Protein AF-A0A6N8B712-F1 (afdb_monomer_lite)

Radius of gyration: 14.17 Å; chains: 1; bounding box: 42×28×37 Å

Sequence (139 aa):
MNIIEPQSGSIGLIKAPHAAKATGVTLFHPDFEQVYNKLDNAHQISAAMTGKFDYHWEYIQEEDAYLLEVNYFKGDVNVGVKFAKERAGQILQNLLEKEQRVVTIILKFKEESNKLFEDAVVLMGMEIEILPEAGWPTV

Secondary structure (DSSP, 8-state):
-EEE--SEEEEEEE--TTS--EEEEEEE-TTHHHHHTTS-TTTSS-S--TTSEEEEEEEEGGGTEEEEEEEETTTTEEEEEEEEIIIIIHHHHHHHTTT--EEEEEEES-TT-SSTTTTEEEEEEEE----GGG-PPP-

pLDDT: mean 78.79, std 10.38, range [52.19, 93.38]

Foldseek 3Di:
DAEDEFPAKDWDFDDFVPDDTAIEMETEDLCCLVLLVFDPPVQNQDPPCPPQKDWDWDQDQVQLWIWIWIDGPPTDHTYIYIGRCVGNVVVVVVCVVVVRQWYKYWYANDPPDPDRRHNTRIDGRDGDDDDVVSVDDHD

Structure (mmCIF, N/CA/C/O backbone):
data_AF-A0A6N8B712-F1
#
_entry.id   AF-A0A6N8B712-F1
#
loop_
_atom_site.group_PDB
_atom_site.id
_atom_site.type_symbol
_atom_site.label_atom_id
_atom_site.label_alt_id
_atom_site.label_comp_id
_atom_site.label_asym_id
_atom_site.label_entity_id
_atom_site.label_seq_id
_atom_site.pdbx_PDB_ins_code
_atom_site.Cartn_x
_atom_site.Cartn_y
_atom_site.Cartn_z
_atom_site.occupancy
_atom_site.B_iso_or_equiv
_atom_site.auth_seq_id
_atom_site.auth_comp_id
_atom_site.auth_asym_id
_atom_site.auth_atom_id
_atom_site.pdbx_PDB_model_num
ATOM 1 N N . MET A 1 1 ? -12.148 0.193 -12.462 1.00 73.88 1 MET A N 1
ATOM 2 C CA . MET A 1 1 ? -11.237 0.064 -11.314 1.00 73.88 1 MET A CA 1
ATOM 3 C C . MET A 1 1 ? -11.189 -1.390 -10.886 1.00 73.88 1 MET A C 1
ATOM 5 O O . MET A 1 1 ? -12.251 -1.993 -10.802 1.00 73.88 1 MET A O 1
ATOM 9 N N . ASN A 1 2 ? -9.998 -1.960 -10.680 1.00 86.38 2 ASN A N 1
ATOM 10 C CA . ASN A 1 2 ? -9.862 -3.297 -10.091 1.00 86.38 2 ASN A CA 1
ATOM 11 C C . ASN A 1 2 ? -9.639 -3.143 -8.582 1.00 86.38 2 ASN A C 1
ATOM 13 O O . ASN A 1 2 ? -8.678 -2.476 -8.203 1.00 86.38 2 ASN A O 1
ATOM 17 N N . ILE A 1 3 ? -10.515 -3.703 -7.745 1.00 90.94 3 ILE A N 1
ATOM 18 C CA . ILE A 1 3 ? -10.383 -3.644 -6.282 1.00 90.94 3 ILE A CA 1
ATOM 19 C C . ILE A 1 3 ? -9.775 -4.959 -5.806 1.00 90.94 3 ILE A C 1
ATOM 21 O O . ILE A 1 3 ? -10.323 -6.028 -6.062 1.00 90.94 3 ILE A O 1
ATOM 25 N N . ILE A 1 4 ? -8.647 -4.870 -5.111 1.00 91.38 4 ILE A N 1
ATOM 26 C CA . ILE A 1 4 ? -7.888 -6.006 -4.601 1.00 91.38 4 ILE A CA 1
ATOM 27 C C . ILE A 1 4 ? -7.933 -5.967 -3.075 1.00 91.38 4 ILE A C 1
ATOM 29 O O . ILE A 1 4 ? -7.538 -4.978 -2.457 1.00 91.38 4 ILE A O 1
ATOM 33 N N . GLU A 1 5 ? -8.394 -7.054 -2.464 1.00 90.94 5 GLU A N 1
ATOM 34 C CA . GLU A 1 5 ? -8.331 -7.253 -1.016 1.00 90.94 5 GLU A CA 1
ATOM 35 C C . GLU A 1 5 ? -7.083 -8.085 -0.687 1.00 90.9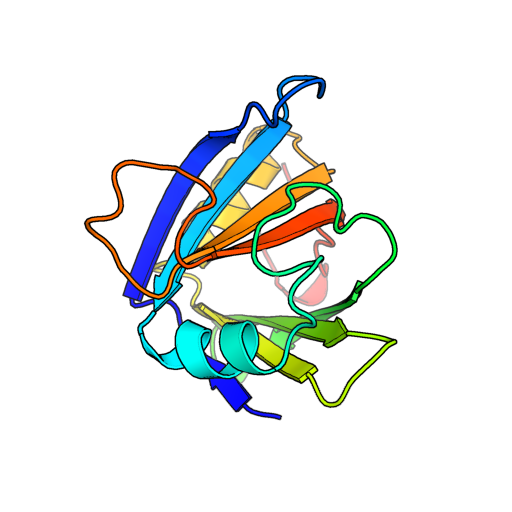4 5 GLU A C 1
ATOM 37 O O . GLU A 1 5 ? -7.012 -9.242 -1.101 1.00 90.94 5 GLU A O 1
ATOM 42 N N . PRO A 1 6 ? -6.074 -7.536 0.015 1.00 87.56 6 PRO A N 1
ATOM 43 C CA . PRO A 1 6 ? -4.857 -8.275 0.330 1.00 87.56 6 PRO A CA 1
ATOM 44 C C . PRO A 1 6 ? -5.139 -9.572 1.097 1.00 87.56 6 PRO A C 1
ATOM 46 O O . PRO A 1 6 ? -5.900 -9.586 2.065 1.00 87.56 6 PRO A O 1
ATOM 49 N N . GLN A 1 7 ? -4.464 -10.657 0.713 1.00 87.69 7 GLN A N 1
ATOM 50 C CA . GLN A 1 7 ? -4.544 -11.945 1.412 1.00 87.69 7 GLN A CA 1
ATOM 51 C C . GLN A 1 7 ? -3.775 -11.924 2.735 1.00 87.69 7 GLN A C 1
ATOM 53 O O . GLN A 1 7 ? -4.172 -12.576 3.700 1.00 87.69 7 GLN A O 1
ATOM 58 N N . SER A 1 8 ? -2.676 -11.173 2.785 1.00 83.62 8 SER A N 1
ATOM 59 C CA . SER A 1 8 ? -1.860 -11.003 3.983 1.00 83.62 8 SER A CA 1
ATOM 60 C C . SER A 1 8 ? -1.155 -9.648 3.983 1.00 83.62 8 SER A C 1
ATOM 62 O O . SER A 1 8 ? -1.079 -8.955 2.960 1.00 83.62 8 SER A O 1
ATOM 64 N N . GLY A 1 9 ? -0.639 -9.255 5.150 1.00 82.81 9 GLY A N 1
ATOM 65 C CA . GLY A 1 9 ? 0.188 -8.066 5.265 1.00 82.81 9 GLY A CA 1
ATOM 66 C C . GLY A 1 9 ? 1.020 -8.005 6.541 1.00 82.81 9 GLY A C 1
ATOM 67 O O . GLY A 1 9 ? 0.747 -8.694 7.521 1.00 82.81 9 GLY A O 1
ATOM 68 N N . SER A 1 10 ? 2.062 -7.177 6.520 1.00 84.62 10 SER A N 1
ATOM 69 C CA . SER A 1 10 ? 2.950 -6.959 7.665 1.00 84.62 10 SER A CA 1
ATOM 70 C C . SER A 1 10 ? 3.459 -5.520 7.730 1.00 84.62 10 SER A C 1
ATOM 72 O O . SER A 1 10 ? 3.548 -4.832 6.712 1.00 84.62 10 SER A O 1
ATOM 74 N N . ILE A 1 11 ? 3.806 -5.0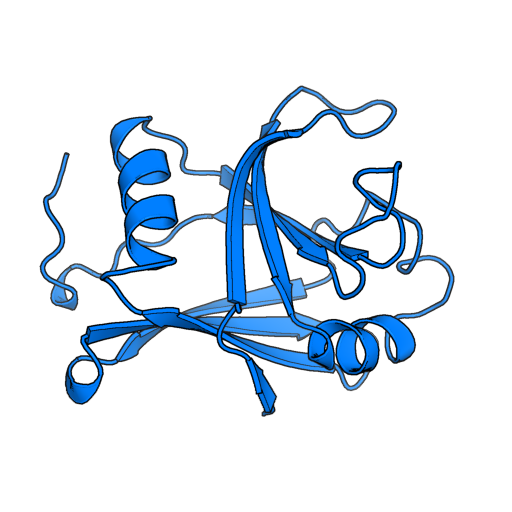73 8.942 1.00 84.12 11 ILE A N 1
ATOM 75 C CA . ILE A 1 11 ? 4.452 -3.779 9.190 1.00 84.12 11 ILE A CA 1
ATOM 76 C C . ILE A 1 11 ? 5.922 -4.020 9.507 1.00 84.12 11 ILE A C 1
ATOM 78 O O . ILE A 1 11 ? 6.253 -4.825 10.376 1.00 84.12 11 ILE A O 1
ATOM 82 N N . GLY A 1 12 ? 6.804 -3.267 8.862 1.00 83.81 12 GLY A N 1
ATOM 83 C CA . GLY A 1 12 ? 8.236 -3.325 9.114 1.00 83.81 12 GLY A CA 1
ATOM 84 C C . GLY A 1 12 ? 8.933 -2.006 8.821 1.00 83.81 12 GLY A C 1
ATOM 85 O O . GLY A 1 12 ? 8.341 -1.055 8.317 1.00 83.81 12 GLY A O 1
ATOM 86 N N . LEU A 1 13 ? 10.223 -1.949 9.140 1.00 83.06 13 LEU A N 1
ATOM 87 C CA . LEU A 1 13 ? 11.080 -0.859 8.687 1.00 83.06 13 LEU A CA 1
ATOM 88 C C . LEU A 1 13 ? 11.582 -1.179 7.281 1.00 83.06 13 LEU A C 1
ATOM 90 O O . LEU A 1 13 ? 12.291 -2.165 7.078 1.00 83.06 13 LEU A O 1
ATOM 94 N N . ILE A 1 14 ? 11.256 -0.317 6.326 1.00 78.06 14 ILE A N 1
ATOM 95 C CA . ILE A 1 14 ? 11.744 -0.388 4.954 1.00 78.06 14 ILE A CA 1
ATOM 96 C C . ILE A 1 14 ? 12.980 0.496 4.841 1.00 78.06 14 ILE A C 1
ATOM 98 O O . ILE A 1 14 ? 12.983 1.661 5.242 1.00 78.06 14 ILE A O 1
ATOM 102 N N . LYS A 1 15 ? 14.047 -0.059 4.267 1.00 72.56 15 LYS A N 1
ATOM 103 C CA . LYS A 1 15 ? 15.239 0.695 3.881 1.00 72.56 15 LYS A CA 1
ATOM 104 C C . LYS A 1 15 ? 15.440 0.544 2.380 1.00 72.56 15 LYS A C 1
ATOM 106 O O . LYS A 1 15 ? 16.027 -0.439 1.930 1.00 72.56 15 LYS A O 1
ATOM 111 N N . ALA A 1 16 ? 14.949 1.510 1.611 1.00 64.25 16 ALA A N 1
ATOM 112 C CA . ALA A 1 16 ? 15.300 1.590 0.200 1.00 64.25 16 ALA A CA 1
ATOM 113 C C . ALA A 1 16 ? 16.801 1.920 0.043 1.00 64.25 16 ALA A C 1
ATOM 115 O O . ALA A 1 16 ? 17.380 2.581 0.919 1.00 64.25 16 ALA A O 1
ATOM 116 N N . PRO A 1 17 ? 17.466 1.459 -1.034 1.00 57.56 17 PRO A N 1
ATOM 117 C CA . PRO A 1 17 ? 18.838 1.854 -1.329 1.00 57.56 17 PRO A CA 1
ATOM 118 C C . PRO A 1 17 ? 18.946 3.383 -1.344 1.00 57.56 17 PRO A C 1
ATOM 120 O O . PRO A 1 17 ? 18.208 4.046 -2.063 1.00 57.56 17 PRO A O 1
ATOM 123 N N . HIS A 1 18 ? 19.849 3.937 -0.532 1.00 59.06 18 HIS A N 1
ATOM 124 C CA . HIS A 1 18 ? 20.082 5.385 -0.397 1.00 59.06 18 HIS A CA 1
ATOM 125 C C . HIS A 1 18 ? 18.952 6.217 0.246 1.00 59.06 18 HIS A C 1
ATOM 127 O O . HIS A 1 18 ? 19.053 7.441 0.255 1.00 59.06 18 HIS A O 1
ATOM 133 N N . ALA A 1 19 ? 17.929 5.596 0.846 1.00 61.47 19 ALA A N 1
ATOM 134 C CA . ALA A 1 19 ? 16.871 6.306 1.572 1.00 61.47 19 ALA A CA 1
ATOM 135 C C . ALA A 1 19 ? 17.011 6.193 3.100 1.00 61.47 19 ALA A C 1
ATOM 137 O O . ALA A 1 19 ? 17.619 5.254 3.633 1.00 61.47 19 ALA A O 1
ATOM 138 N N . ALA A 1 20 ? 16.402 7.143 3.816 1.00 67.00 20 ALA A N 1
ATOM 139 C CA . ALA A 1 20 ? 16.160 7.011 5.248 1.00 67.00 20 ALA A CA 1
ATOM 140 C C . ALA A 1 20 ? 15.254 5.796 5.522 1.00 67.00 20 ALA A C 1
ATOM 142 O O . ALA A 1 20 ? 14.458 5.396 4.671 1.00 67.00 20 ALA A O 1
ATOM 143 N N . LYS A 1 21 ? 15.382 5.191 6.711 1.00 75.06 21 LYS A N 1
ATOM 144 C CA . LYS A 1 21 ? 14.443 4.144 7.133 1.00 75.06 21 LYS A CA 1
ATOM 145 C C . LYS A 1 21 ? 13.048 4.759 7.236 1.00 75.06 21 LYS A C 1
ATOM 147 O O . LYS A 1 21 ? 12.897 5.784 7.895 1.00 75.06 21 LYS A O 1
ATOM 152 N N . ALA A 1 22 ? 12.064 4.112 6.632 1.00 78.06 22 ALA A N 1
ATOM 153 C CA . ALA A 1 22 ? 10.664 4.500 6.719 1.00 78.06 22 ALA A CA 1
ATOM 154 C C . ALA A 1 22 ? 9.841 3.340 7.280 1.00 78.06 22 ALA A C 1
ATOM 156 O O . ALA A 1 22 ? 10.183 2.170 7.081 1.00 78.06 22 ALA A O 1
ATOM 157 N N . THR A 1 23 ? 8.753 3.657 7.975 1.00 85.31 23 THR A N 1
ATOM 158 C CA . THR A 1 23 ? 7.752 2.648 8.314 1.00 85.31 23 THR A CA 1
ATOM 159 C C . THR A 1 23 ? 7.064 2.198 7.035 1.00 85.31 23 THR A C 1
ATOM 161 O O . THR A 1 23 ? 6.721 3.010 6.172 1.00 85.31 23 THR A O 1
ATOM 164 N N . GLY A 1 24 ? 6.889 0.891 6.899 1.00 86.00 24 GLY A N 1
ATOM 165 C CA . GLY A 1 24 ? 6.337 0.309 5.702 1.00 86.00 24 GLY A CA 1
ATOM 166 C C . GLY A 1 24 ? 5.357 -0.809 5.949 1.00 86.00 24 GLY A C 1
ATOM 167 O O . GLY A 1 24 ? 5.491 -1.571 6.904 1.00 86.00 24 GLY A O 1
ATOM 168 N N . VAL A 1 25 ? 4.401 -0.903 5.037 1.00 87.06 25 VAL A N 1
ATOM 169 C CA . VAL A 1 25 ? 3.382 -1.940 4.987 1.00 87.06 25 VAL A CA 1
ATOM 170 C C . VAL A 1 25 ? 3.651 -2.784 3.759 1.00 87.06 25 VAL A C 1
ATOM 172 O O . VAL A 1 25 ? 3.698 -2.260 2.654 1.00 87.06 25 VAL A O 1
ATOM 175 N N . THR A 1 26 ? 3.829 -4.086 3.931 1.00 88.06 26 THR A N 1
ATOM 176 C CA . THR A 1 26 ? 3.853 -5.019 2.799 1.00 88.06 26 THR A CA 1
ATOM 177 C C . THR A 1 26 ? 2.517 -5.732 2.746 1.00 88.06 26 THR A C 1
ATOM 179 O O . THR A 1 26 ? 2.093 -6.271 3.762 1.00 88.06 26 THR A O 1
ATOM 182 N N . LEU A 1 27 ? 1.870 -5.721 1.587 1.00 88.25 27 LEU A N 1
ATOM 183 C CA . LEU A 1 27 ? 0.599 -6.376 1.299 1.00 88.25 27 LEU A CA 1
ATOM 184 C C . LEU A 1 27 ? 0.821 -7.392 0.189 1.00 88.25 27 LEU A C 1
ATOM 186 O O . LEU A 1 27 ? 1.563 -7.120 -0.755 1.00 88.25 27 LEU A O 1
ATOM 190 N N . PHE A 1 28 ? 0.169 -8.543 0.286 1.00 89.56 28 PHE A N 1
ATOM 191 C CA . PHE A 1 28 ? 0.307 -9.607 -0.699 1.00 89.56 28 PHE A CA 1
ATOM 192 C C . PHE A 1 28 ? -1.030 -9.943 -1.359 1.00 89.56 28 PHE A C 1
ATOM 194 O O . PHE A 1 28 ? -2.040 -10.134 -0.678 1.00 89.56 28 PHE A O 1
ATOM 201 N N . HIS A 1 29 ? -1.015 -10.021 -2.690 1.00 91.75 29 HIS A N 1
ATOM 202 C CA . HIS A 1 29 ? -2.089 -10.580 -3.505 1.00 91.75 29 HIS A CA 1
ATOM 203 C C . HIS A 1 29 ? -1.573 -10.891 -4.925 1.00 91.75 29 HIS A C 1
ATOM 205 O O . HIS A 1 29 ? -0.951 -10.013 -5.531 1.00 91.75 29 HIS A O 1
ATOM 211 N N . PRO A 1 30 ? -1.864 -12.068 -5.513 1.00 91.81 30 PRO A N 1
ATOM 212 C CA . PRO A 1 30 ? -1.438 -12.403 -6.878 1.00 91.81 30 PRO A CA 1
ATOM 213 C C . PRO A 1 30 ? -1.882 -11.383 -7.941 1.00 91.81 30 PRO A C 1
ATOM 215 O O . PRO A 1 30 ? -1.117 -11.047 -8.839 1.00 91.81 30 PRO A O 1
ATOM 218 N N . ASP A 1 31 ? -3.082 -10.810 -7.805 1.00 93.38 31 ASP A N 1
ATOM 219 C CA . ASP A 1 31 ? -3.599 -9.814 -8.764 1.00 93.38 31 ASP A CA 1
ATOM 220 C C . ASP A 1 31 ? -2.795 -8.507 -8.834 1.00 93.38 31 ASP A C 1
ATOM 222 O O . ASP A 1 31 ? -2.950 -7.746 -9.795 1.00 93.38 31 ASP A O 1
ATOM 226 N N . PHE A 1 32 ? -1.887 -8.246 -7.885 1.00 91.00 32 PHE A N 1
ATOM 227 C CA . PHE A 1 32 ? -0.947 -7.134 -8.023 1.00 91.00 32 PHE A CA 1
ATOM 228 C C . PHE A 1 32 ? 0.012 -7.319 -9.212 1.00 91.00 32 PHE A C 1
ATOM 230 O O . PHE A 1 32 ? 0.562 -6.331 -9.692 1.00 91.00 32 PHE A O 1
ATOM 237 N N . GLU A 1 33 ? 0.158 -8.532 -9.759 1.00 91.19 33 GLU A N 1
ATOM 238 C CA . GLU A 1 33 ? 0.938 -8.797 -10.976 1.00 91.19 33 GLU A CA 1
ATOM 239 C C . GLU A 1 33 ? 0.397 -8.001 -12.170 1.00 91.19 33 GLU A C 1
ATOM 241 O O . GLU A 1 33 ? 1.153 -7.440 -12.963 1.00 91.19 33 GLU A O 1
ATOM 246 N N . GLN A 1 34 ? -0.928 -7.883 -12.274 1.00 89.50 34 GLN A N 1
ATOM 247 C CA . GLN A 1 34 ? -1.567 -7.137 -13.358 1.00 89.50 34 GLN A CA 1
ATOM 248 C C . GLN A 1 34 ? -1.252 -5.641 -13.272 1.00 89.50 34 GLN A C 1
ATOM 250 O O . GLN A 1 34 ? -1.086 -4.975 -14.293 1.00 89.50 34 GLN A O 1
ATOM 255 N N . VAL A 1 35 ? -1.173 -5.114 -12.048 1.00 88.31 35 VAL A N 1
ATOM 256 C CA . VAL A 1 35 ? -0.789 -3.726 -11.767 1.00 88.31 35 VAL A CA 1
ATOM 257 C C . VAL A 1 35 ? 0.685 -3.530 -12.115 1.00 88.31 35 VAL A C 1
ATOM 259 O O . VAL A 1 35 ? 1.028 -2.604 -12.845 1.00 88.31 35 VAL A O 1
ATOM 262 N N . TYR A 1 36 ? 1.540 -4.441 -11.651 1.00 87.38 36 TYR A N 1
ATOM 263 C CA . TYR A 1 36 ? 2.980 -4.425 -11.880 1.00 87.38 36 TYR A CA 1
ATOM 264 C C . TYR A 1 36 ? 3.345 -4.417 -13.368 1.00 87.38 36 TYR A C 1
ATOM 266 O O . TYR A 1 36 ? 4.105 -3.559 -13.815 1.00 87.38 36 TYR A O 1
ATOM 274 N N . ASN A 1 37 ? 2.742 -5.311 -14.154 1.00 86.50 37 ASN A N 1
ATOM 275 C CA . ASN A 1 37 ? 3.019 -5.451 -15.585 1.00 86.50 37 ASN A CA 1
ATOM 276 C C . ASN A 1 37 ? 2.592 -4.234 -16.420 1.00 86.50 37 ASN A C 1
ATOM 278 O O . ASN A 1 37 ? 3.031 -4.084 -17.559 1.00 86.50 37 ASN A O 1
ATOM 282 N N . LYS A 1 38 ? 1.731 -3.369 -15.874 1.00 86.62 38 LYS A N 1
ATOM 283 C CA . LYS A 1 38 ? 1.297 -2.121 -16.516 1.00 86.62 38 LYS A CA 1
ATOM 284 C C . LYS A 1 38 ? 2.176 -0.917 -16.163 1.00 86.62 38 LYS A C 1
ATOM 286 O O . LYS A 1 38 ? 2.031 0.131 -16.792 1.00 86.62 38 LYS A O 1
ATOM 291 N N . LEU A 1 39 ? 3.067 -1.037 -15.177 1.00 82.44 39 LEU A N 1
ATOM 292 C CA . LEU A 1 39 ? 4.075 -0.015 -14.898 1.00 82.44 39 LEU A CA 1
ATOM 293 C C . LEU A 1 39 ? 5.176 -0.073 -15.953 1.00 82.44 39 LEU A C 1
ATOM 295 O O . LEU A 1 39 ? 5.502 -1.147 -16.460 1.00 82.44 39 LEU A O 1
ATOM 299 N N . ASP A 1 40 ? 5.793 1.069 -16.255 1.00 76.69 40 ASP A N 1
ATOM 300 C CA . ASP A 1 40 ? 6.975 1.048 -17.113 1.00 76.69 40 ASP A CA 1
ATOM 301 C C . ASP A 1 40 ? 8.148 0.301 -16.436 1.00 76.69 40 ASP A C 1
ATOM 303 O O . ASP A 1 40 ? 8.252 0.212 -15.207 1.00 76.69 40 ASP A O 1
ATOM 307 N N . ASN A 1 41 ? 9.058 -0.236 -17.252 1.00 71.44 41 ASN A N 1
ATOM 308 C CA . ASN A 1 41 ? 10.168 -1.069 -16.775 1.00 71.44 41 ASN A CA 1
ATOM 309 C C . ASN A 1 41 ? 11.104 -0.342 -15.788 1.00 71.44 41 ASN A C 1
ATOM 311 O O . ASN A 1 41 ? 11.781 -0.989 -14.991 1.00 71.44 41 ASN A O 1
ATOM 315 N N . ALA A 1 42 ? 11.168 0.994 -15.826 1.00 65.94 42 ALA A N 1
ATOM 316 C CA . ALA A 1 42 ? 11.985 1.774 -14.897 1.00 65.94 42 ALA A CA 1
ATOM 317 C C . ALA A 1 42 ? 11.342 1.864 -13.501 1.00 65.94 42 ALA A C 1
ATOM 319 O O . ALA A 1 42 ? 12.053 1.975 -12.501 1.00 65.94 42 ALA A O 1
ATOM 320 N N . HIS A 1 43 ? 10.013 1.782 -13.418 1.00 66.31 43 HIS A N 1
ATOM 321 C CA . HIS A 1 43 ? 9.249 1.820 -12.170 1.00 66.31 43 HIS A CA 1
ATOM 322 C C . HIS A 1 43 ? 8.953 0.425 -11.588 1.00 66.31 43 HIS A C 1
ATOM 324 O O . HIS A 1 43 ? 8.658 0.316 -10.402 1.00 66.31 43 HIS A O 1
ATOM 330 N N . GLN A 1 44 ? 9.129 -0.646 -12.365 1.00 65.94 44 GLN A N 1
ATOM 331 C CA . GLN A 1 44 ? 9.012 -2.044 -11.914 1.00 65.94 44 GLN A CA 1
ATOM 332 C C . GLN A 1 44 ? 10.100 -2.499 -10.915 1.00 65.94 44 GLN A C 1
ATOM 334 O O . GLN A 1 44 ? 9.959 -3.535 -10.272 1.00 65.94 44 GLN A O 1
ATOM 339 N N . ILE A 1 45 ? 11.218 -1.776 -10.802 1.00 54.84 45 ILE A N 1
ATOM 340 C CA . ILE A 1 45 ? 12.396 -2.202 -10.008 1.00 54.84 45 ILE A CA 1
ATOM 341 C C . ILE A 1 45 ? 12.808 -1.117 -8.995 1.00 54.84 45 ILE A C 1
ATOM 343 O O . ILE A 1 45 ? 13.761 -1.269 -8.229 1.00 54.84 45 ILE A O 1
ATOM 347 N N . SER A 1 46 ? 12.100 0.012 -8.975 1.00 57.19 46 SER A N 1
ATOM 348 C CA . SER A 1 46 ? 12.564 1.212 -8.293 1.00 57.19 46 SER A CA 1
ATOM 349 C C . SER A 1 46 ? 11.766 1.513 -7.032 1.00 57.19 46 SER A C 1
ATOM 351 O O . SER A 1 46 ? 10.567 1.771 -7.070 1.00 57.19 46 SER A O 1
ATOM 353 N N . ALA A 1 47 ? 12.481 1.634 -5.916 1.00 55.00 47 ALA A N 1
ATOM 354 C CA . ALA A 1 47 ? 11.996 2.313 -4.722 1.00 55.00 47 ALA A CA 1
ATOM 355 C C . ALA A 1 47 ? 12.034 3.847 -4.892 1.00 55.00 47 ALA A C 1
ATOM 357 O O . ALA A 1 47 ? 12.373 4.541 -3.948 1.00 55.00 47 ALA A O 1
ATOM 358 N N . ALA A 1 48 ? 11.763 4.392 -6.085 1.00 52.66 48 ALA A N 1
ATOM 359 C CA . ALA A 1 48 ? 11.692 5.830 -6.383 1.00 52.66 48 ALA A CA 1
ATOM 360 C C . ALA A 1 48 ? 10.388 6.155 -7.136 1.00 52.66 48 ALA A C 1
ATOM 362 O O . ALA A 1 48 ? 10.388 6.619 -8.272 1.00 52.66 48 ALA A O 1
ATOM 363 N N . MET A 1 49 ? 9.262 5.848 -6.497 1.00 60.41 49 MET A N 1
ATOM 364 C CA . MET A 1 49 ? 7.895 6.060 -6.982 1.00 60.41 49 MET A CA 1
ATOM 365 C C . MET A 1 49 ? 7.231 7.299 -6.353 1.00 60.41 49 MET A C 1
ATOM 367 O O . MET A 1 49 ? 6.035 7.524 -6.539 1.00 60.41 49 MET A O 1
ATOM 371 N N . THR A 1 50 ? 7.984 8.122 -5.609 1.00 57.44 50 THR A N 1
ATOM 372 C CA . THR A 1 50 ? 7.454 9.360 -5.020 1.00 57.44 50 THR A CA 1
ATOM 373 C C . THR A 1 50 ? 6.936 10.298 -6.117 1.00 57.44 50 THR A C 1
ATOM 375 O O . THR A 1 50 ? 7.621 10.571 -7.106 1.00 57.44 50 THR A O 1
ATOM 378 N N . GLY A 1 51 ? 5.697 10.775 -5.964 1.00 61.66 51 GLY A N 1
ATOM 379 C CA . GLY A 1 51 ? 5.058 11.707 -6.903 1.00 61.66 51 GLY A CA 1
ATOM 380 C C . GLY A 1 51 ? 4.708 11.115 -8.276 1.00 61.66 51 GLY A C 1
ATOM 381 O O . GLY A 1 51 ? 4.569 11.862 -9.244 1.00 61.66 51 GLY A O 1
ATOM 382 N N . LYS A 1 52 ? 4.628 9.782 -8.398 1.00 76.00 52 LYS A N 1
ATOM 383 C CA . LYS A 1 52 ? 4.162 9.085 -9.616 1.00 76.00 52 LYS A CA 1
ATOM 384 C C . LYS A 1 52 ? 2.765 8.489 -9.495 1.00 76.00 52 LYS A C 1
ATOM 386 O O . LYS A 1 52 ? 2.216 8.062 -10.510 1.00 76.00 52 LYS A O 1
ATOM 391 N N . PHE A 1 53 ? 2.216 8.489 -8.289 1.00 79.88 53 PHE A N 1
ATOM 392 C CA . PHE A 1 53 ? 0.874 8.023 -8.011 1.00 79.88 53 PHE A CA 1
ATOM 393 C C . PHE A 1 53 ? 0.075 9.138 -7.363 1.00 79.88 53 PHE A C 1
ATOM 395 O O . PHE A 1 53 ? 0.584 9.798 -6.456 1.00 79.88 53 PHE A O 1
ATOM 402 N N . ASP A 1 54 ? -1.154 9.295 -7.826 1.00 85.69 54 ASP A N 1
ATOM 403 C CA . ASP A 1 54 ? -2.232 9.882 -7.049 1.00 85.69 54 ASP A CA 1
ATOM 404 C C . ASP A 1 54 ? -2.856 8.795 -6.192 1.00 85.69 54 ASP A C 1
ATOM 406 O O . ASP A 1 54 ? -2.969 7.639 -6.616 1.00 85.69 54 ASP A O 1
ATOM 410 N N . TYR A 1 55 ? -3.286 9.174 -4.998 1.00 86.31 55 TYR A N 1
ATOM 411 C CA . TYR A 1 55 ? -4.034 8.286 -4.134 1.00 86.31 55 TYR A CA 1
ATOM 412 C C . TYR A 1 55 ? -5.187 9.010 -3.453 1.00 86.31 55 TYR A C 1
ATOM 414 O O . TYR A 1 55 ? -5.118 10.212 -3.198 1.00 86.31 55 TYR A O 1
ATOM 422 N N . HIS A 1 56 ? -6.241 8.258 -3.163 1.00 87.44 56 HIS A N 1
ATOM 423 C CA . HIS A 1 56 ? -7.410 8.731 -2.439 1.00 87.44 56 HIS A CA 1
ATOM 424 C C . HIS A 1 56 ? -7.832 7.675 -1.419 1.00 87.44 56 HIS A C 1
ATOM 426 O O . HIS A 1 56 ? -7.868 6.484 -1.732 1.00 87.44 56 HIS A O 1
ATOM 432 N N . TRP A 1 57 ? -8.104 8.118 -0.193 1.00 85.56 57 TRP A N 1
ATOM 433 C CA . TRP A 1 57 ? -8.648 7.278 0.864 1.00 85.56 57 TRP A CA 1
ATOM 434 C C . TRP A 1 57 ? -10.157 7.478 0.937 1.00 85.56 57 TRP A C 1
ATOM 436 O O . TRP A 1 57 ? -10.628 8.603 1.067 1.00 85.56 57 TRP A O 1
ATOM 446 N N . GLU A 1 58 ? -10.894 6.376 0.912 1.00 87.62 58 GLU A N 1
ATOM 447 C CA . GLU A 1 58 ? -12.337 6.341 1.123 1.00 87.62 58 GLU A CA 1
ATOM 448 C C . GLU A 1 58 ? -12.655 5.326 2.223 1.00 87.62 58 GLU A C 1
ATOM 450 O O . GLU A 1 58 ? -12.028 4.268 2.315 1.00 87.62 58 GLU A O 1
ATOM 455 N N . TYR A 1 59 ? -13.630 5.633 3.073 1.00 85.75 59 TYR A N 1
ATOM 456 C CA . TYR A 1 59 ? -14.163 4.676 4.033 1.00 85.75 59 TYR A CA 1
ATOM 457 C C . TYR A 1 59 ? -15.543 4.197 3.589 1.00 85.75 59 TYR A C 1
ATOM 459 O O . TYR A 1 59 ? -16.473 4.991 3.469 1.00 85.75 59 TYR A O 1
ATOM 467 N N . ILE A 1 60 ? -15.674 2.887 3.385 1.00 88.38 60 ILE A N 1
ATOM 46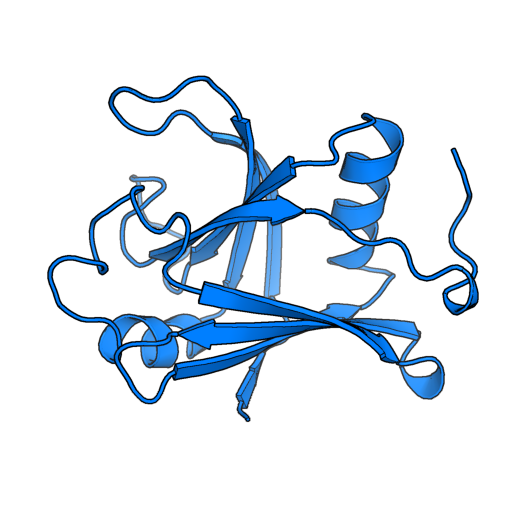8 C CA . ILE A 1 60 ? -16.910 2.241 2.942 1.00 88.38 60 ILE A CA 1
ATOM 469 C C . ILE A 1 60 ? -17.617 1.687 4.178 1.00 88.38 60 ILE A C 1
ATOM 471 O O . ILE A 1 60 ? -17.272 0.617 4.688 1.00 88.38 60 ILE A O 1
ATOM 475 N N . GLN A 1 61 ? -18.597 2.437 4.685 1.00 84.38 61 GLN A N 1
ATOM 476 C CA . GLN A 1 61 ? -19.255 2.150 5.961 1.00 84.38 61 GLN A CA 1
ATOM 477 C C . GLN A 1 61 ? -20.012 0.815 5.953 1.00 84.38 61 GLN A C 1
ATOM 479 O O . GLN A 1 61 ? -20.000 0.101 6.955 1.00 84.38 61 GLN A O 1
ATOM 484 N N . GLU A 1 62 ? -20.650 0.460 4.838 1.00 87.50 62 GLU A N 1
ATOM 485 C CA . GLU A 1 62 ? -21.413 -0.782 4.687 1.00 87.50 62 GLU A CA 1
ATOM 486 C C . GLU A 1 62 ? -20.525 -2.031 4.740 1.00 87.50 62 GLU A C 1
ATOM 488 O O . GLU A 1 62 ? -20.996 -3.108 5.107 1.00 87.50 62 GLU A O 1
ATOM 493 N N . GLU A 1 63 ? -19.248 -1.886 4.382 1.00 85.25 63 GLU A N 1
ATOM 494 C CA . GLU A 1 63 ? -18.264 -2.970 4.345 1.00 85.25 63 GLU A CA 1
ATOM 495 C C . GLU A 1 63 ? -17.298 -2.951 5.541 1.00 85.25 63 GLU A C 1
ATOM 497 O O . GLU A 1 63 ? -16.478 -3.861 5.662 1.00 85.25 63 GLU A O 1
ATOM 502 N N . ASP A 1 64 ? -17.383 -1.936 6.414 1.00 84.56 64 ASP A N 1
ATOM 503 C CA . ASP A 1 64 ? -16.442 -1.685 7.522 1.00 84.56 64 ASP A CA 1
ATOM 504 C C . ASP A 1 64 ? -14.977 -1.804 7.043 1.00 84.56 64 ASP A C 1
ATOM 506 O O . ASP A 1 64 ? -14.153 -2.559 7.576 1.00 84.56 64 ASP A O 1
ATOM 510 N N . ALA A 1 65 ? -14.670 -1.096 5.949 1.00 85.81 65 ALA A N 1
ATOM 511 C CA . ALA A 1 65 ? -13.403 -1.203 5.234 1.00 85.81 65 ALA A CA 1
ATOM 512 C C . ALA A 1 65 ? -12.905 0.153 4.718 1.00 85.81 65 ALA A C 1
ATOM 514 O O . ALA A 1 65 ? -13.687 1.006 4.305 1.00 85.81 65 ALA A O 1
ATOM 515 N N . TYR A 1 66 ? -11.582 0.325 4.681 1.00 84.38 66 TYR A N 1
ATOM 516 C CA . TYR A 1 66 ? -10.953 1.420 3.937 1.00 84.38 66 TYR A CA 1
ATOM 517 C C . TYR A 1 66 ? -10.646 0.988 2.510 1.00 84.38 66 TYR A C 1
ATOM 519 O O . TYR A 1 66 ? -10.110 -0.095 2.291 1.00 84.38 66 TYR A O 1
ATOM 527 N N . LEU A 1 67 ? -10.910 1.855 1.547 1.00 88.75 67 LEU A N 1
ATOM 528 C CA . LEU A 1 67 ? -10.451 1.727 0.179 1.00 88.75 67 LEU A CA 1
ATOM 529 C C . LEU A 1 67 ? -9.345 2.752 -0.066 1.00 88.75 67 LEU A C 1
ATOM 531 O O . LEU A 1 67 ? -9.528 3.950 0.127 1.00 88.75 67 LEU A O 1
ATOM 535 N N . LEU A 1 68 ? -8.187 2.261 -0.490 1.00 88.38 68 LEU A N 1
ATOM 536 C CA . LEU A 1 68 ? -7.120 3.082 -1.035 1.00 88.38 68 LEU A CA 1
ATOM 537 C C . LEU A 1 68 ? -7.172 2.997 -2.553 1.00 88.38 68 LEU A C 1
ATOM 539 O O . LEU A 1 68 ? -6.769 1.989 -3.136 1.00 88.38 68 LEU A O 1
ATOM 543 N N . GLU A 1 69 ? -7.632 4.050 -3.200 1.00 90.75 69 GLU A N 1
ATOM 544 C CA . GLU A 1 69 ? -7.540 4.171 -4.646 1.00 90.75 69 GLU A CA 1
ATOM 545 C C . GLU A 1 69 ? -6.159 4.690 -5.029 1.00 90.75 69 GLU A C 1
ATOM 547 O O . GLU A 1 69 ? -5.650 5.635 -4.432 1.00 90.75 69 GLU A O 1
ATOM 552 N N . VAL A 1 70 ? -5.542 4.069 -6.030 1.00 89.31 70 VAL A N 1
ATOM 553 C CA . VAL A 1 70 ? -4.197 4.393 -6.505 1.00 89.31 70 VAL A CA 1
ATOM 554 C C . VAL A 1 70 ? -4.227 4.535 -8.019 1.00 89.31 70 VAL A C 1
ATOM 556 O O . VAL A 1 70 ? -4.603 3.609 -8.743 1.00 89.31 70 VAL A O 1
ATOM 559 N N . ASN A 1 71 ? -3.780 5.692 -8.497 1.00 88.94 71 ASN A N 1
ATOM 560 C CA . ASN A 1 71 ? -3.754 6.067 -9.904 1.00 88.94 71 ASN A CA 1
ATOM 561 C C . ASN A 1 71 ? -2.329 6.407 -10.332 1.00 88.94 71 ASN A C 1
ATOM 563 O O . ASN A 1 71 ? -1.692 7.276 -9.749 1.00 88.94 71 ASN A O 1
ATOM 567 N N . TYR A 1 72 ? -1.815 5.748 -11.365 1.00 85.75 72 TYR A N 1
ATOM 568 C CA . TYR A 1 72 ? -0.497 6.048 -11.921 1.00 85.75 72 TYR A CA 1
ATOM 569 C C . TYR A 1 72 ? -0.610 7.061 -13.062 1.00 85.75 72 TYR A C 1
ATOM 571 O O . TYR A 1 72 ? -1.233 6.782 -14.081 1.00 85.75 72 TYR A O 1
ATOM 579 N N . PHE A 1 73 ? 0.055 8.211 -12.960 1.00 77.19 73 PHE A N 1
ATOM 580 C CA . PHE A 1 73 ? -0.126 9.298 -13.937 1.00 77.19 73 PHE A CA 1
ATOM 581 C C . PHE A 1 73 ? 0.333 8.994 -15.368 1.00 77.19 73 PHE A C 1
ATOM 583 O O . PHE A 1 73 ? -0.053 9.693 -16.301 1.00 77.19 73 PHE A O 1
ATOM 590 N N . LYS A 1 74 ? 1.251 8.039 -15.546 1.00 73.50 74 LYS A N 1
ATOM 591 C CA . LYS A 1 74 ? 1.924 7.801 -16.834 1.00 73.50 74 LYS A CA 1
ATOM 592 C C . LYS A 1 74 ? 1.391 6.584 -17.595 1.00 73.50 74 LYS A C 1
ATOM 594 O O . LYS A 1 74 ? 1.978 6.218 -18.609 1.00 73.50 74 LYS A O 1
ATOM 599 N N . GLY A 1 75 ? 0.315 5.956 -17.131 1.00 70.00 75 GLY A N 1
ATOM 600 C CA . GLY A 1 75 ? -0.268 4.793 -17.796 1.00 70.00 75 GLY A CA 1
ATOM 601 C C . GLY A 1 75 ? -1.661 4.454 -17.279 1.00 70.00 75 GLY A C 1
ATOM 602 O O . GLY A 1 75 ? -2.206 5.151 -16.432 1.00 70.00 75 GLY A O 1
ATOM 603 N N . ASP A 1 76 ? -2.217 3.344 -17.758 1.00 74.31 76 ASP A N 1
ATOM 604 C CA . ASP A 1 76 ? -3.585 2.914 -17.438 1.00 74.31 76 ASP A CA 1
ATOM 605 C C . ASP A 1 76 ? -3.633 2.026 -16.183 1.00 74.31 76 ASP A C 1
ATOM 607 O O . ASP A 1 76 ? -4.158 0.901 -16.194 1.00 74.31 76 ASP A O 1
ATOM 611 N N . VAL A 1 77 ? -3.034 2.509 -15.090 1.00 82.69 77 VAL A N 1
ATOM 612 C CA . VAL A 1 77 ? -3.092 1.840 -13.786 1.00 82.69 77 VAL A CA 1
ATOM 613 C C . VAL A 1 77 ? -3.999 2.623 -12.853 1.00 82.69 77 VAL A C 1
ATOM 615 O O . VAL A 1 77 ? -3.647 3.700 -12.380 1.00 82.69 77 VAL A O 1
ATOM 618 N N . ASN A 1 78 ? -5.150 2.020 -12.577 1.00 87.81 78 ASN A N 1
ATOM 619 C CA . ASN A 1 78 ? -6.102 2.416 -11.551 1.00 87.81 78 ASN A CA 1
ATOM 620 C C . ASN A 1 78 ? -6.451 1.146 -10.758 1.00 87.81 78 ASN A C 1
ATOM 622 O O . ASN A 1 78 ? -7.013 0.189 -11.309 1.00 87.81 78 ASN A O 1
ATOM 626 N N . VAL A 1 79 ? -6.041 1.115 -9.493 1.00 90.81 79 VAL A N 1
ATOM 627 C CA . VAL A 1 79 ? -6.247 -0.014 -8.582 1.00 90.81 79 VAL A CA 1
ATOM 628 C C . VAL A 1 79 ? -6.795 0.493 -7.259 1.00 90.81 79 VAL A C 1
ATOM 630 O O . VAL A 1 79 ? -6.304 1.477 -6.719 1.00 90.81 79 VAL A O 1
ATOM 633 N N . GLY A 1 80 ? -7.806 -0.193 -6.741 1.00 91.88 80 GLY A N 1
ATOM 634 C CA . GLY A 1 80 ? -8.268 -0.037 -5.372 1.00 91.88 80 GLY A CA 1
ATOM 635 C C . GLY A 1 80 ? -7.637 -1.113 -4.499 1.00 91.88 80 GLY A C 1
ATOM 636 O O . GLY A 1 80 ? -7.631 -2.283 -4.877 1.00 91.88 80 GLY A O 1
ATOM 637 N N . VAL A 1 81 ? -7.114 -0.750 -3.336 1.00 90.31 81 VAL A N 1
ATOM 638 C CA . VAL A 1 81 ? -6.669 -1.696 -2.311 1.00 90.31 81 VAL A CA 1
ATOM 639 C C . VAL A 1 81 ? -7.634 -1.597 -1.142 1.00 90.31 81 VAL A C 1
ATOM 641 O O . VAL A 1 81 ? -7.715 -0.553 -0.498 1.00 90.31 81 VAL A O 1
ATOM 644 N N . LYS A 1 82 ? -8.389 -2.666 -0.885 1.00 90.06 82 LYS A N 1
ATOM 645 C CA . LYS A 1 82 ? -9.401 -2.688 0.173 1.00 90.06 82 LYS A CA 1
ATOM 646 C C . LYS A 1 82 ? -8.837 -3.287 1.457 1.00 90.06 82 LYS A C 1
ATOM 648 O O . LYS A 1 82 ? -8.310 -4.395 1.464 1.00 90.06 82 LYS A O 1
ATOM 653 N N . PHE A 1 83 ? -8.995 -2.563 2.553 1.00 84.62 83 PHE A N 1
ATOM 654 C CA . PHE A 1 83 ? -8.555 -2.910 3.892 1.00 84.62 83 PHE A CA 1
ATOM 655 C C . PHE A 1 83 ? -9.775 -3.165 4.772 1.00 84.62 83 PHE A C 1
ATOM 657 O O . PHE A 1 83 ? -10.265 -2.258 5.444 1.00 84.62 83 PHE A O 1
ATOM 664 N N . ALA A 1 84 ? -10.254 -4.410 4.792 1.00 81.69 84 ALA A N 1
ATOM 665 C CA . ALA A 1 84 ? -11.249 -4.828 5.776 1.00 81.69 84 ALA A CA 1
ATOM 666 C C . ALA A 1 84 ? -10.691 -4.637 7.196 1.00 81.69 84 ALA A C 1
ATOM 668 O O . ALA A 1 84 ? -9.533 -4.997 7.468 1.00 81.69 84 ALA A O 1
ATOM 669 N N . LYS A 1 85 ? -11.505 -4.087 8.103 1.00 75.00 85 LYS A N 1
ATOM 670 C CA . LYS A 1 85 ? -11.073 -3.683 9.447 1.00 75.00 85 LYS A CA 1
ATOM 671 C C . LYS A 1 85 ? -10.400 -4.786 10.251 1.00 75.00 85 LYS A C 1
ATOM 673 O O . LYS A 1 85 ? -9.331 -4.558 10.809 1.00 75.00 85 LYS A O 1
ATOM 678 N N . GLU A 1 86 ? -10.964 -5.990 10.233 1.00 72.62 86 GLU A N 1
ATOM 679 C CA . GLU A 1 86 ? -10.481 -7.130 11.025 1.00 72.62 86 GLU A CA 1
ATOM 680 C C . GLU A 1 86 ? -9.124 -7.696 10.569 1.00 72.62 86 GLU A C 1
ATOM 682 O O . GLU A 1 86 ? -8.460 -8.388 11.338 1.00 72.62 86 GLU A O 1
ATOM 687 N N . ARG A 1 87 ? -8.694 -7.430 9.327 1.00 69.19 87 ARG A N 1
ATOM 688 C CA . ARG A 1 87 ? -7.447 -7.978 8.762 1.00 69.19 87 ARG A CA 1
ATOM 689 C C . ARG A 1 87 ? -6.417 -6.881 8.532 1.00 69.19 87 ARG A C 1
ATOM 691 O O . ARG A 1 87 ? -5.548 -6.630 9.362 1.00 69.19 87 ARG A O 1
ATOM 698 N N . ALA A 1 88 ? -6.519 -6.222 7.382 1.00 62.47 88 ALA A N 1
ATOM 699 C CA . ALA A 1 88 ? -5.557 -5.225 6.940 1.00 62.47 88 ALA A CA 1
ATOM 700 C C . ALA A 1 88 ? -5.830 -3.842 7.566 1.00 62.47 88 ALA A C 1
ATOM 702 O O . ALA A 1 88 ? -4.919 -3.023 7.651 1.00 62.47 88 ALA A O 1
ATOM 703 N N . GLY A 1 89 ? -7.035 -3.600 8.094 1.00 66.62 89 GLY A N 1
ATOM 704 C CA . GLY A 1 89 ? -7.341 -2.402 8.879 1.00 66.62 89 GLY A CA 1
ATOM 705 C C . GLY A 1 89 ? -6.596 -2.341 10.216 1.00 66.62 89 GLY A C 1
ATOM 706 O O . GLY A 1 89 ? -6.181 -1.260 10.627 1.00 66.62 89 GLY A O 1
ATOM 707 N N . GLN A 1 90 ? -6.305 -3.486 10.847 1.00 71.25 90 GLN A N 1
ATOM 708 C CA . GLN A 1 90 ? -5.455 -3.538 12.045 1.00 71.25 90 GLN A CA 1
ATOM 709 C C . GLN A 1 90 ? -4.028 -3.050 11.753 1.00 71.25 90 GLN A C 1
ATOM 711 O O . GLN A 1 90 ? -3.383 -2.446 12.608 1.00 71.25 90 GLN A O 1
ATOM 716 N N . ILE A 1 91 ? -3.523 -3.275 10.533 1.00 76.31 91 ILE A N 1
ATOM 717 C CA . ILE A 1 91 ? -2.221 -2.743 10.116 1.00 76.31 91 ILE A CA 1
ATOM 718 C C . ILE A 1 91 ? -2.279 -1.214 10.094 1.00 76.31 91 ILE A C 1
ATOM 720 O O . ILE A 1 91 ? -1.400 -0.575 10.664 1.00 76.31 91 ILE A O 1
ATOM 724 N N . LEU A 1 92 ? -3.324 -0.632 9.500 1.00 73.69 92 LEU A N 1
ATOM 725 C CA . LEU A 1 92 ? -3.512 0.818 9.505 1.00 73.69 92 LEU A CA 1
ATOM 726 C C . LEU A 1 92 ? -3.624 1.358 10.939 1.00 73.69 92 LEU A C 1
ATOM 728 O O . LEU A 1 92 ? -2.886 2.277 11.276 1.00 73.69 92 LEU A O 1
ATOM 732 N N . GLN A 1 93 ? -4.415 0.732 11.820 1.00 72.94 93 GLN A N 1
ATOM 733 C CA . GLN A 1 93 ? -4.485 1.105 13.245 1.00 72.94 93 GLN A CA 1
ATOM 734 C C . GLN A 1 93 ? -3.111 1.122 13.915 1.00 72.94 93 GLN A C 1
ATOM 736 O O . GLN A 1 93 ? -2.724 2.116 14.520 1.00 72.94 93 GLN A O 1
ATOM 741 N N . ASN A 1 94 ? -2.332 0.055 13.746 1.00 78.69 94 ASN A N 1
ATOM 742 C CA . ASN A 1 94 ? -1.009 -0.054 14.354 1.00 78.69 94 ASN A CA 1
ATOM 743 C C . ASN A 1 94 ? -0.026 1.019 13.840 1.00 78.69 94 ASN A C 1
ATOM 745 O O . ASN A 1 94 ? 0.958 1.323 14.514 1.00 78.69 94 ASN A O 1
ATOM 749 N N . LEU A 1 95 ? -0.225 1.555 12.629 1.00 78.12 95 LEU A N 1
ATOM 750 C CA . LEU A 1 95 ? 0.570 2.673 12.101 1.00 78.12 95 LEU A CA 1
ATOM 751 C C . LEU A 1 95 ? 0.149 3.995 12.742 1.00 78.12 95 LEU A C 1
ATOM 753 O O . LEU A 1 95 ? 1.014 4.797 13.101 1.00 78.12 95 LEU A O 1
ATOM 757 N N . LEU A 1 96 ? -1.159 4.182 12.921 1.00 73.62 96 LEU A N 1
ATOM 758 C CA . LEU A 1 96 ? -1.742 5.354 13.566 1.00 73.62 96 LEU A CA 1
ATOM 759 C C . LEU A 1 96 ? -1.320 5.460 15.032 1.00 73.62 96 LEU A C 1
ATOM 761 O O . LEU A 1 96 ? -0.842 6.512 15.445 1.00 73.62 96 LEU A O 1
ATOM 765 N N . GLU A 1 97 ? -1.382 4.359 15.784 1.00 76.00 97 GLU A N 1
ATOM 766 C CA . GLU A 1 97 ? -0.906 4.281 17.176 1.00 76.00 97 GLU A CA 1
ATOM 767 C C . GLU A 1 97 ? 0.582 4.630 17.322 1.00 76.00 97 GLU A C 1
ATOM 769 O O . GLU A 1 97 ? 1.020 5.112 18.362 1.00 76.00 97 GLU A O 1
ATOM 774 N N . LYS A 1 98 ? 1.381 4.400 16.274 1.00 77.44 98 LYS A N 1
ATOM 775 C CA . LYS A 1 98 ? 2.814 4.737 16.237 1.00 77.44 98 LYS A CA 1
ATOM 776 C C . LYS A 1 98 ? 3.089 6.155 15.731 1.00 77.44 98 LYS A C 1
ATOM 778 O O . LYS A 1 98 ? 4.247 6.477 15.441 1.00 77.44 98 LYS A O 1
ATOM 783 N N . GLU A 1 99 ? 2.041 6.959 15.556 1.00 75.50 99 GLU A N 1
ATOM 784 C CA . GLU A 1 99 ? 2.078 8.316 15.005 1.00 75.50 99 GLU A CA 1
ATOM 785 C C . GLU A 1 99 ? 2.766 8.387 13.623 1.00 75.50 99 GLU A C 1
ATOM 787 O O . GLU A 1 99 ? 3.324 9.411 13.222 1.00 75.50 99 GLU A O 1
ATOM 792 N N . GLN A 1 100 ? 2.745 7.285 12.863 1.00 76.50 100 GLN A N 1
ATOM 793 C CA . GLN A 1 100 ? 3.377 7.204 11.547 1.00 76.50 100 GLN A CA 1
ATOM 794 C C . GLN A 1 100 ? 2.414 7.720 10.481 1.00 76.50 100 GLN A C 1
ATOM 796 O O . GLN A 1 100 ? 1.599 6.972 9.952 1.00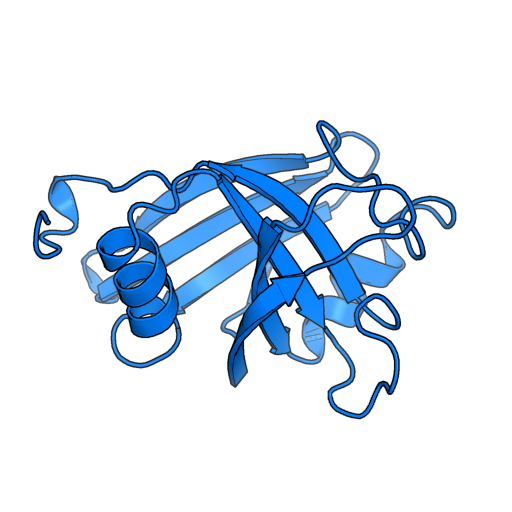 76.50 100 GLN A O 1
ATOM 801 N N . ARG A 1 101 ? 2.524 9.010 10.153 1.00 76.56 101 ARG A N 1
ATOM 802 C CA . ARG A 1 101 ? 1.667 9.644 9.136 1.00 76.56 101 ARG A CA 1
ATOM 803 C C . ARG A 1 101 ? 2.092 9.355 7.704 1.00 76.56 101 ARG A C 1
ATOM 805 O O . ARG A 1 101 ? 1.241 9.306 6.830 1.00 76.56 101 ARG A O 1
ATOM 812 N N . VAL A 1 102 ? 3.390 9.170 7.471 1.00 82.94 102 VAL A N 1
ATOM 813 C CA . VAL A 1 102 ? 3.953 8.915 6.141 1.00 82.94 102 VAL A CA 1
ATOM 814 C C . VAL A 1 102 ? 4.488 7.493 6.093 1.00 82.94 102 VAL A C 1
ATOM 816 O O . VAL A 1 102 ? 5.393 7.142 6.854 1.00 82.94 102 VAL A O 1
ATOM 819 N N . VAL A 1 103 ? 3.954 6.680 5.185 1.00 84.50 103 VAL A N 1
ATOM 820 C CA . VAL A 1 103 ? 4.312 5.264 5.056 1.00 84.50 103 VAL A CA 1
ATOM 821 C C . VAL A 1 103 ? 4.700 4.893 3.631 1.00 84.50 103 VAL A C 1
ATOM 823 O O . VAL A 1 103 ? 4.416 5.592 2.659 1.00 84.50 103 VAL A O 1
ATOM 826 N N . THR A 1 104 ? 5.402 3.771 3.507 1.00 85.81 104 THR A N 1
ATOM 827 C CA . THR A 1 104 ? 5.638 3.109 2.221 1.00 85.81 104 THR A CA 1
ATOM 828 C C . THR A 1 104 ? 4.802 1.838 2.150 1.00 85.81 104 THR A C 1
ATOM 830 O O . THR A 1 104 ? 4.976 0.953 2.983 1.00 85.81 104 THR A O 1
ATOM 833 N N . ILE A 1 105 ? 3.916 1.728 1.165 1.00 87.19 105 ILE A N 1
ATOM 834 C CA . ILE A 1 105 ? 3.139 0.517 0.900 1.00 87.19 105 ILE A CA 1
ATOM 835 C C . ILE A 1 105 ? 3.818 -0.270 -0.223 1.00 87.19 105 ILE A C 1
ATOM 837 O O . ILE A 1 105 ? 4.100 0.261 -1.291 1.00 87.19 105 ILE A O 1
ATOM 841 N N . ILE A 1 106 ? 4.088 -1.547 0.010 1.00 88.38 106 ILE A N 1
ATOM 842 C CA . ILE A 1 106 ? 4.623 -2.485 -0.974 1.00 88.38 106 ILE A CA 1
ATOM 843 C C . ILE A 1 106 ? 3.526 -3.489 -1.303 1.00 88.38 106 ILE A C 1
ATOM 845 O O . ILE A 1 106 ? 3.095 -4.228 -0.424 1.00 88.38 106 ILE A O 1
ATOM 849 N N . LEU A 1 107 ? 3.108 -3.547 -2.563 1.00 88.88 107 LEU A N 1
ATOM 850 C CA . LEU A 1 107 ? 2.131 -4.508 -3.068 1.00 88.88 107 LEU A CA 1
ATOM 851 C C . LEU A 1 107 ? 2.873 -5.642 -3.784 1.00 88.88 107 LEU A C 1
ATOM 853 O O . LEU A 1 107 ? 3.351 -5.451 -4.901 1.00 88.88 107 LEU A O 1
ATOM 857 N N . LYS A 1 108 ? 3.007 -6.803 -3.140 1.00 89.75 108 LYS A N 1
ATOM 858 C CA . LYS A 1 108 ? 3.692 -7.986 -3.682 1.00 89.75 108 LYS A CA 1
ATOM 859 C C . LYS A 1 108 ? 2.720 -8.949 -4.349 1.00 89.75 108 LYS A C 1
ATOM 861 O O . LYS A 1 108 ? 1.704 -9.297 -3.754 1.00 89.75 108 LYS A O 1
ATOM 866 N N . PHE A 1 109 ? 3.090 -9.473 -5.515 1.00 90.69 109 PHE A N 1
ATOM 867 C CA . PHE A 1 109 ? 2.339 -10.554 -6.171 1.00 90.69 109 PHE A CA 1
ATOM 868 C C . PHE A 1 109 ? 2.995 -11.933 -6.061 1.00 90.69 109 PHE A C 1
ATOM 870 O O . PHE A 1 109 ? 2.376 -12.935 -6.414 1.00 90.69 109 PHE A O 1
ATOM 877 N N . LYS A 1 110 ? 4.211 -12.010 -5.500 1.00 88.25 110 LYS A N 1
ATOM 878 C CA . LYS A 1 110 ? 4.860 -13.265 -5.092 1.00 88.25 110 LYS A CA 1
ATOM 879 C C . LYS A 1 110 ? 5.315 -13.187 -3.637 1.00 88.25 110 LYS A C 1
ATOM 881 O O . LYS A 1 110 ? 6.087 -12.303 -3.268 1.00 88.25 110 LYS A O 1
ATOM 886 N N . GLU A 1 111 ? 4.837 -14.118 -2.814 1.00 74.94 111 GLU A N 1
ATOM 887 C CA . GLU A 1 111 ? 5.104 -14.139 -1.369 1.00 74.94 111 GLU A CA 1
ATOM 888 C C . GLU A 1 111 ? 6.562 -14.520 -1.057 1.00 74.94 111 GLU A C 1
ATOM 890 O O . GLU A 1 111 ? 7.201 -13.907 -0.205 1.00 74.94 111 GLU A O 1
ATOM 895 N N . GLU A 1 112 ? 7.131 -15.459 -1.817 1.00 75.81 112 GLU A N 1
ATOM 896 C CA . GLU A 1 112 ? 8.445 -16.069 -1.547 1.00 75.81 112 GLU A CA 1
ATOM 897 C C . GLU A 1 112 ? 9.659 -15.225 -1.981 1.00 75.81 112 GLU A C 1
ATOM 899 O O . GLU A 1 112 ? 10.803 -15.674 -1.888 1.00 75.81 112 GLU A O 1
ATOM 904 N N . SER A 1 113 ? 9.455 -14.004 -2.482 1.00 69.62 113 SER A N 1
ATOM 905 C CA . SER A 1 113 ? 10.572 -13.204 -2.985 1.00 69.62 113 SER A CA 1
ATOM 906 C C . SER A 1 113 ? 11.520 -12.775 -1.855 1.00 69.62 113 SER A C 1
ATOM 908 O O . SER A 1 113 ? 11.145 -12.013 -0.957 1.00 69.62 113 SER A O 1
ATOM 910 N N . ASN A 1 114 ? 12.781 -13.226 -1.941 1.00 69.06 114 ASN A N 1
ATOM 911 C CA . ASN A 1 114 ? 13.858 -12.921 -0.986 1.00 69.06 114 ASN A CA 1
ATOM 912 C C . ASN A 1 114 ? 14.184 -11.423 -0.903 1.00 69.06 114 ASN A C 1
ATOM 914 O O . ASN A 1 114 ? 14.797 -10.970 0.067 1.00 69.06 114 ASN A O 1
ATOM 918 N N . LYS A 1 115 ? 13.815 -10.641 -1.924 1.00 78.62 115 LYS A N 1
ATOM 919 C CA . LYS A 1 115 ? 14.004 -9.192 -1.939 1.00 78.62 115 LYS A CA 1
ATOM 920 C C . LYS A 1 115 ? 12.687 -8.486 -1.656 1.00 78.62 115 LYS A C 1
ATOM 922 O O . LYS A 1 115 ? 11.609 -8.873 -2.097 1.00 78.62 115 LYS A O 1
ATOM 927 N N . LEU A 1 116 ? 12.783 -7.394 -0.909 1.00 76.00 116 LEU A N 1
ATOM 928 C CA . LEU A 1 116 ? 11.616 -6.629 -0.484 1.00 76.00 116 LEU A CA 1
ATOM 929 C C . LEU A 1 116 ? 10.870 -5.970 -1.662 1.00 76.00 116 LEU A C 1
ATOM 931 O O . LEU A 1 116 ? 9.649 -5.894 -1.628 1.00 76.00 116 LEU A O 1
ATOM 935 N N . PHE A 1 117 ? 11.597 -5.529 -2.692 1.00 79.69 117 PHE A N 1
ATOM 936 C CA . PHE A 1 117 ? 11.052 -4.761 -3.823 1.00 79.69 117 PHE A CA 1
ATOM 937 C C . PHE A 1 117 ? 10.913 -5.561 -5.124 1.00 79.69 117 PHE A C 1
ATOM 939 O O . PHE A 1 117 ? 10.539 -5.005 -6.148 1.00 79.69 117 PHE A O 1
ATOM 946 N N . GLU A 1 118 ? 11.270 -6.840 -5.112 1.00 81.12 118 GLU A N 1
ATOM 947 C CA . GLU A 1 118 ? 11.125 -7.707 -6.280 1.00 81.12 118 GLU A CA 1
ATOM 948 C C . GLU A 1 118 ? 9.690 -8.236 -6.345 1.00 81.12 118 GLU A C 1
ATOM 950 O O . GLU A 1 118 ? 9.088 -8.504 -5.302 1.00 81.12 118 GLU A O 1
ATOM 955 N N . ASP A 1 119 ? 9.149 -8.341 -7.565 1.00 85.06 119 ASP A N 1
ATOM 956 C CA . ASP A 1 119 ? 7.748 -8.700 -7.816 1.00 85.06 119 ASP A CA 1
ATOM 957 C C . ASP A 1 119 ? 6.762 -7.815 -7.027 1.00 85.06 119 ASP A C 1
ATOM 959 O O . ASP A 1 119 ? 5.798 -8.296 -6.417 1.00 85.06 119 ASP A O 1
ATOM 963 N N . ALA A 1 120 ? 7.045 -6.508 -6.990 1.00 86.19 120 ALA A N 1
ATOM 964 C CA . ALA A 1 120 ? 6.316 -5.575 -6.151 1.00 86.19 120 ALA A CA 1
ATOM 965 C C 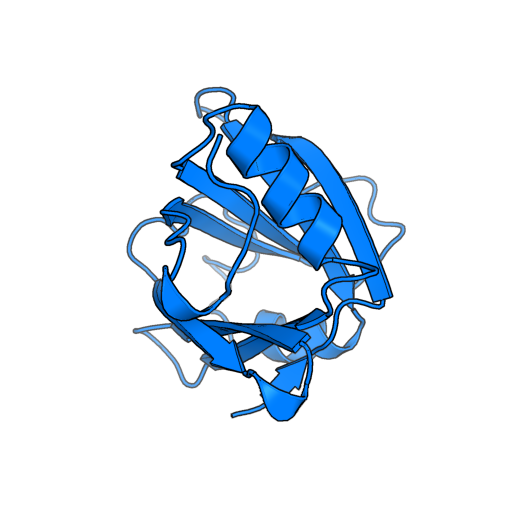. ALA A 1 120 ? 6.054 -4.220 -6.812 1.00 86.19 120 ALA A C 1
ATOM 967 O O . ALA A 1 120 ? 6.901 -3.666 -7.511 1.00 86.19 120 ALA A O 1
ATOM 968 N N . VAL A 1 121 ? 4.897 -3.643 -6.500 1.00 86.31 121 VAL A N 1
ATOM 969 C CA . VAL A 1 121 ? 4.599 -2.225 -6.721 1.00 86.31 121 VAL A CA 1
ATOM 970 C C . VAL A 1 121 ? 4.896 -1.474 -5.428 1.00 86.31 121 VAL A C 1
ATOM 972 O O . VAL A 1 121 ? 4.351 -1.803 -4.378 1.00 86.31 121 VAL A O 1
ATOM 975 N N . VAL A 1 122 ? 5.769 -0.471 -5.486 1.00 84.75 122 VAL A N 1
ATOM 976 C CA . VAL A 1 122 ? 6.188 0.301 -4.307 1.00 84.75 122 VAL A CA 1
ATOM 977 C C . VAL A 1 122 ? 5.535 1.677 -4.326 1.00 84.75 122 VAL A C 1
ATOM 979 O O . VAL A 1 122 ? 5.886 2.521 -5.138 1.00 84.75 122 VAL A O 1
ATOM 982 N N . LEU A 1 123 ? 4.620 1.936 -3.404 1.00 83.94 123 LEU A N 1
ATOM 983 C CA . LEU A 1 123 ? 3.976 3.229 -3.202 1.00 83.94 123 LEU A CA 1
ATOM 984 C C . LEU A 1 123 ? 4.655 3.923 -2.021 1.00 83.94 123 LEU A C 1
ATOM 986 O O . LEU A 1 123 ? 4.644 3.416 -0.904 1.00 83.94 123 LEU A O 1
ATOM 990 N N . MET A 1 124 ? 5.296 5.062 -2.251 1.00 79.25 124 MET A N 1
ATOM 991 C CA . MET A 1 124 ? 6.117 5.715 -1.230 1.00 79.25 124 MET A CA 1
ATOM 992 C C . MET A 1 124 ? 5.590 7.079 -0.844 1.00 79.25 124 MET A C 1
ATOM 994 O O . MET A 1 124 ? 5.097 7.817 -1.693 1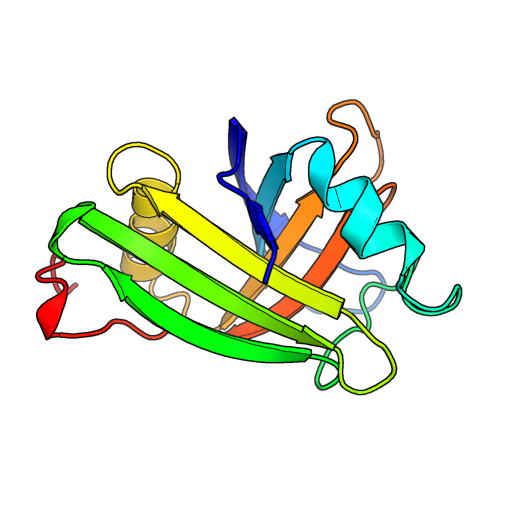.00 79.25 124 MET A O 1
ATOM 998 N N . GLY A 1 125 ? 5.846 7.447 0.411 1.00 75.19 125 GLY A N 1
ATOM 999 C CA . GLY A 1 125 ? 5.502 8.770 0.911 1.00 75.19 125 GLY A CA 1
ATOM 1000 C C . GLY A 1 125 ? 3.996 8.958 1.030 1.00 75.19 125 GLY A C 1
ATOM 1001 O O . GLY A 1 125 ? 3.521 10.075 0.893 1.00 75.19 125 GLY A O 1
ATOM 1002 N N . MET A 1 126 ? 3.260 7.864 1.228 1.00 80.94 126 MET A N 1
ATOM 1003 C CA . MET A 1 126 ? 1.814 7.905 1.344 1.00 80.94 126 MET A CA 1
ATOM 1004 C C . MET A 1 126 ? 1.443 8.503 2.685 1.00 80.94 126 MET A C 1
ATOM 1006 O O . MET A 1 126 ? 1.823 7.968 3.729 1.00 80.94 126 MET A O 1
ATOM 1010 N N . GLU A 1 127 ? 0.699 9.597 2.642 1.00 82.00 127 GLU A N 1
ATOM 1011 C CA . GLU A 1 127 ? 0.067 10.150 3.826 1.00 82.00 127 GLU A CA 1
ATOM 1012 C C . GLU A 1 127 ? -1.165 9.310 4.166 1.00 82.00 127 GLU A C 1
ATOM 1014 O O . GLU A 1 127 ? -2.040 9.085 3.324 1.00 82.00 127 GLU A O 1
ATOM 1019 N N . ILE A 1 128 ? -1.197 8.789 5.392 1.00 78.69 128 ILE A N 1
ATOM 1020 C CA . ILE A 1 128 ? -2.376 8.114 5.923 1.00 78.69 128 ILE A CA 1
ATOM 1021 C C . ILE A 1 128 ? -3.365 9.196 6.338 1.00 78.69 128 ILE A C 1
ATOM 1023 O O . ILE A 1 128 ? -3.105 9.961 7.270 1.00 78.69 128 ILE A O 1
ATOM 1027 N N . GLU A 1 129 ? -4.500 9.235 5.652 1.00 75.06 129 GLU A N 1
ATOM 1028 C CA . GLU A 1 129 ? -5.631 10.075 6.018 1.00 75.06 129 GLU A CA 1
ATOM 1029 C C . GLU A 1 129 ? -6.610 9.255 6.863 1.00 75.06 129 GLU A C 1
ATOM 1031 O O . GLU A 1 129 ? -7.016 8.161 6.473 1.00 75.06 129 GLU A O 1
ATOM 1036 N N . ILE A 1 130 ? -6.958 9.764 8.048 1.00 70.44 130 ILE A N 1
ATOM 1037 C CA . ILE A 1 130 ? -7.999 9.169 8.891 1.00 70.44 130 ILE A CA 1
ATOM 1038 C C . ILE A 1 130 ? -9.267 9.974 8.672 1.00 70.44 130 ILE A C 1
ATOM 1040 O O . ILE A 1 130 ? -9.333 11.144 9.055 1.00 70.44 130 ILE A O 1
ATOM 1044 N N . LEU A 1 131 ? -10.275 9.329 8.103 1.00 71.38 131 LEU A N 1
ATOM 1045 C CA . LEU A 1 131 ? -11.581 9.935 7.911 1.00 71.38 131 LEU A CA 1
ATOM 1046 C C . LEU A 1 131 ? -12.369 9.880 9.237 1.00 71.38 131 LEU A C 1
ATOM 1048 O O . LEU A 1 131 ? -12.555 8.786 9.780 1.00 71.38 131 LEU A O 1
ATOM 1052 N N . PRO A 1 132 ? -12.814 11.015 9.812 1.00 67.44 132 PRO A N 1
ATOM 1053 C CA . PRO A 1 132 ? -13.555 11.038 11.081 1.00 67.44 132 PRO A CA 1
ATOM 1054 C C . PRO A 1 132 ? -14.808 10.146 11.098 1.00 67.44 132 PRO A C 1
ATOM 1056 O O . PRO A 1 132 ? -15.107 9.497 12.100 1.00 67.44 132 PRO A O 1
ATOM 1059 N N . GLU A 1 133 ? -15.519 10.079 9.975 1.00 70.88 133 GLU A N 1
ATOM 1060 C CA . GLU A 1 133 ? -16.707 9.256 9.723 1.00 70.88 133 GLU A CA 1
ATOM 1061 C C . GLU A 1 133 ? -16.454 7.754 9.861 1.00 70.88 133 GLU A C 1
ATOM 1063 O O . GLU A 1 133 ? -17.384 6.976 10.077 1.00 70.88 133 GLU A O 1
ATOM 1068 N N . ALA A 1 134 ? -15.192 7.344 9.800 1.00 67.88 134 ALA A N 1
ATOM 1069 C CA . ALA A 1 134 ? -14.809 5.956 9.891 1.00 67.88 134 ALA A CA 1
ATOM 1070 C C . ALA A 1 134 ? -14.788 5.428 11.341 1.00 67.88 134 ALA A C 1
ATOM 1072 O O . ALA A 1 134 ? -14.651 4.226 11.567 1.00 67.88 134 ALA A O 1
ATOM 1073 N N . GLY A 1 135 ? -14.963 6.310 12.337 1.00 63.91 135 GLY A N 1
ATOM 1074 C CA . GLY A 1 135 ? -15.211 5.925 13.731 1.00 63.91 135 GLY A CA 1
ATOM 1075 C C . GLY A 1 135 ? -14.071 5.138 14.385 1.00 63.91 135 GLY A C 1
ATOM 1076 O O . GLY A 1 135 ? -14.305 4.363 15.315 1.00 63.91 135 GLY A O 1
ATOM 1077 N N . TRP A 1 136 ? -12.844 5.294 13.883 1.00 65.38 136 TRP A N 1
ATOM 1078 C CA . TRP A 1 136 ? -11.663 4.630 14.433 1.00 65.38 136 TRP A CA 1
ATOM 1079 C C . TRP A 1 136 ? -11.271 5.267 15.766 1.00 65.38 136 TRP A C 1
ATOM 1081 O O . TRP A 1 136 ? -11.534 6.455 15.972 1.00 65.38 136 TRP A O 1
ATOM 1091 N N . PRO A 1 137 ? -10.627 4.510 16.672 1.00 52.53 137 PRO A N 1
ATOM 1092 C CA . PRO A 1 137 ? -10.063 5.091 17.878 1.00 52.53 137 PRO A CA 1
ATOM 1093 C C . PRO A 1 137 ? -9.115 6.229 17.488 1.00 52.53 137 PRO A C 1
ATOM 1095 O O . PRO A 1 137 ? -8.137 6.013 16.772 1.00 52.53 137 PRO A O 1
ATOM 1098 N N . THR A 1 138 ? -9.422 7.448 17.922 1.00 53.19 138 THR A N 1
ATOM 1099 C CA . THR A 1 138 ? -8.479 8.562 17.845 1.00 53.19 138 THR A CA 1
ATOM 1100 C C . THR A 1 138 ? -7.429 8.341 18.925 1.00 53.19 138 THR A C 1
ATOM 1102 O O . THR A 1 138 ? -7.797 8.215 20.096 1.00 53.19 138 THR A O 1
ATOM 1105 N N . VAL A 1 139 ? -6.161 8.247 18.522 1.00 52.19 139 VAL A N 1
ATOM 1106 C CA . VAL A 1 139 ? -5.011 8.207 19.442 1.00 52.19 139 VAL A CA 1
ATOM 1107 C C . VAL A 1 139 ? -4.904 9.531 20.191 1.00 52.19 139 VAL A C 1
ATOM 1109 O O . VAL A 1 139 ? -5.087 10.582 19.532 1.00 52.19 139 VAL A O 1
#